Protein AF-A0AA40K8Q8-F1 (afdb_monomer_lite)

InterPro domains:
  IPR036396 Cytochrome P450 superfamily [G3DSA:1.10.630.10] (1-106)
  IPR036396 Cytochrome P450 superfamily [SSF48264] (21-94)

Secondary structure (DSSP, 8-state):
-------HHHHHHIIIIIIIIIHHHHHHHHHHHHHHHHHH-HHHHHHHHHHHHTTEE--TTS--EE-HHHHTT-HHHHHHHHHHHHHH----------S--------------------------

Foldseek 3Di:
DDDDDDDPVVVVCCCPPCNPCVVVVVVVQLVVVLCVVLVVDVVLVVVLVVQQVVQWDQPPVRDIDGPPVSNVVRPSVVVSSVVSCVVPPDDDDDDDDPDPPPPPPPPPPPVPPPPDDPDDDDDDD

Organism: NCBI:txid314040

pLDDT: mean 79.03, std 19.29, range [33.91, 96.81]

Sequence (125 aa):
MEQSEFSHRTRGGLVGVVGILGTNGNTILLTSWFLISVLSDPTLLFALRSEISTTTITPPSGTRTFNAQALTSLPLLQSVYTGLLRLYVSAIITLKVSGQAARGKGVCTSSRLDNSSPYGAVLYK

Structure (mmCIF, N/CA/C/O backbone):
data_AF-A0AA40K8Q8-F1
#
_entry.id   AF-A0AA40K8Q8-F1
#
loop_
_atom_site.group_PDB
_atom_site.id
_atom_site.type_symbol
_atom_site.label_atom_id
_atom_site.label_alt_id
_atom_site.label_comp_id
_atom_site.label_asym_id
_atom_site.label_entity_id
_atom_site.label_seq_id
_atom_site.pdbx_PDB_ins_code
_atom_site.Cartn_x
_atom_site.Cartn_y
_atom_site.Cartn_z
_atom_site.occupancy
_atom_site.B_iso_or_equiv
_atom_site.auth_seq_id
_atom_site.auth_comp_id
_atom_site.auth_asym_id
_atom_site.auth_atom_id
_atom_site.pdbx_PDB_model_num
ATOM 1 N N . MET A 1 1 ? 34.079 -8.123 0.441 1.00 39.25 1 MET A N 1
ATOM 2 C CA . MET A 1 1 ? 32.990 -7.718 -0.471 1.00 39.25 1 MET A CA 1
ATOM 3 C C . MET A 1 1 ? 33.488 -6.509 -1.232 1.00 39.25 1 MET A C 1
ATOM 5 O O . MET A 1 1 ? 33.664 -5.461 -0.628 1.00 39.25 1 MET A O 1
ATOM 9 N N . GLU A 1 2 ? 33.836 -6.691 -2.499 1.00 49.09 2 GLU A N 1
ATOM 10 C CA . GLU A 1 2 ? 34.324 -5.621 -3.368 1.00 49.09 2 GLU A CA 1
ATOM 11 C C . GLU A 1 2 ? 33.127 -4.738 -3.746 1.00 49.09 2 GLU A C 1
ATOM 13 O O . GLU A 1 2 ? 32.166 -5.223 -4.344 1.00 49.09 2 GLU A O 1
ATOM 18 N N . GLN A 1 3 ? 33.112 -3.476 -3.309 1.00 56.34 3 GLN A N 1
ATOM 19 C CA . GLN A 1 3 ? 32.086 -2.541 -3.763 1.00 56.34 3 GLN A CA 1
ATOM 20 C C . GLN A 1 3 ? 32.455 -2.098 -5.174 1.00 56.34 3 GLN A C 1
ATOM 22 O O . GLN A 1 3 ? 33.464 -1.426 -5.363 1.00 56.34 3 GLN A O 1
ATOM 27 N N . SER A 1 4 ? 31.645 -2.473 -6.163 1.00 64.94 4 SER A N 1
ATOM 28 C CA . SER A 1 4 ? 31.793 -1.959 -7.523 1.00 64.94 4 SER A CA 1
ATOM 29 C C . SER A 1 4 ? 31.612 -0.438 -7.502 1.00 64.94 4 SER A C 1
ATOM 31 O O . SER A 1 4 ? 30.520 0.056 -7.195 1.00 64.94 4 SER A O 1
ATOM 33 N N . GLU A 1 5 ? 32.674 0.309 -7.800 1.00 77.94 5 GLU A N 1
ATOM 34 C CA . GLU A 1 5 ? 32.654 1.769 -7.769 1.00 77.94 5 GLU A CA 1
ATOM 35 C C . GLU A 1 5 ? 31.869 2.312 -8.974 1.00 77.94 5 GLU A C 1
ATOM 37 O O . GLU A 1 5 ? 32.379 2.482 -10.080 1.00 77.94 5 GLU A O 1
ATOM 42 N N . PHE A 1 6 ? 30.572 2.552 -8.783 1.00 80.25 6 PHE A N 1
ATOM 43 C CA . PHE A 1 6 ? 29.750 3.204 -9.796 1.00 80.25 6 PHE A CA 1
ATOM 44 C C . PHE A 1 6 ? 30.035 4.707 -9.837 1.00 80.25 6 PHE A C 1
ATOM 46 O O . PHE A 1 6 ? 29.970 5.388 -8.811 1.00 80.25 6 PHE A O 1
ATOM 53 N N . SER A 1 7 ? 30.238 5.244 -11.044 1.00 89.38 7 SER A N 1
ATOM 54 C CA . SER A 1 7 ? 30.350 6.689 -11.278 1.00 89.38 7 SER A CA 1
ATOM 55 C C . SER A 1 7 ? 29.182 7.458 -10.647 1.00 89.38 7 SER A C 1
ATOM 57 O O . SER A 1 7 ? 28.032 7.007 -10.677 1.00 89.38 7 SER A O 1
ATOM 59 N N . HIS A 1 8 ? 29.450 8.664 -10.139 1.00 87.38 8 HIS A N 1
ATOM 60 C CA . HIS A 1 8 ? 28.432 9.556 -9.573 1.00 87.38 8 HIS A CA 1
ATOM 61 C C . HIS A 1 8 ? 27.236 9.781 -10.511 1.00 87.38 8 HIS A C 1
ATOM 63 O O . HIS A 1 8 ? 26.101 9.834 -10.040 1.00 87.38 8 HIS A O 1
ATOM 69 N N . ARG A 1 9 ? 27.459 9.847 -11.833 1.00 85.69 9 ARG A N 1
ATOM 70 C CA . ARG A 1 9 ? 26.372 9.966 -12.823 1.00 85.69 9 ARG A CA 1
ATOM 71 C C . ARG A 1 9 ? 25.482 8.725 -12.842 1.00 85.69 9 ARG A C 1
ATOM 73 O O . ARG A 1 9 ? 24.262 8.852 -12.850 1.00 85.69 9 ARG A O 1
ATOM 80 N N . THR A 1 10 ? 26.079 7.536 -12.786 1.00 89.94 10 THR A N 1
ATOM 81 C CA . THR A 1 10 ? 25.351 6.261 -12.733 1.00 89.94 10 THR A CA 1
ATOM 82 C C . THR A 1 10 ? 24.572 6.120 -11.429 1.00 89.94 10 THR A C 1
ATOM 84 O O . THR A 1 10 ? 23.410 5.727 -11.454 1.00 89.94 10 THR A O 1
ATOM 87 N N . ARG A 1 11 ? 25.164 6.510 -10.292 1.00 86.50 11 ARG A N 1
ATOM 88 C CA . ARG A 1 11 ? 24.474 6.526 -8.990 1.00 86.50 11 ARG A CA 1
ATOM 89 C C . ARG A 1 11 ? 23.309 7.517 -8.983 1.00 86.50 11 ARG A C 1
ATOM 91 O O . ARG A 1 11 ? 22.230 7.173 -8.511 1.00 86.50 11 ARG A O 1
ATOM 98 N N . GLY A 1 12 ? 23.499 8.706 -9.556 1.00 87.12 12 GLY A N 1
ATOM 99 C CA . GLY A 1 12 ? 22.435 9.698 -9.726 1.00 87.12 12 GLY A CA 1
ATOM 100 C C . GLY A 1 12 ? 21.293 9.184 -10.606 1.00 87.12 12 GLY A C 1
ATOM 101 O O . GLY A 1 12 ? 20.130 9.309 -10.230 1.00 87.12 12 GLY A O 1
ATOM 102 N N . GLY A 1 13 ? 21.615 8.535 -11.729 1.00 87.56 13 GLY A N 1
ATOM 103 C CA . GLY A 1 13 ? 20.628 7.893 -12.601 1.00 87.56 13 GLY A CA 1
ATOM 104 C C . GLY A 1 13 ? 19.868 6.758 -11.911 1.00 87.56 13 GLY A C 1
ATOM 105 O O . GLY A 1 13 ? 18.646 6.690 -12.019 1.00 87.56 13 GLY A O 1
ATOM 106 N N . LEU A 1 14 ? 20.562 5.911 -11.145 1.00 88.38 14 LEU A N 1
ATOM 107 C CA . LEU A 1 14 ? 19.947 4.835 -10.365 1.00 88.38 14 LEU A CA 1
ATOM 108 C C . LEU A 1 14 ? 18.957 5.389 -9.332 1.00 88.38 14 LEU A C 1
ATOM 110 O O . LEU A 1 14 ? 17.813 4.943 -9.272 1.00 88.38 14 LEU A O 1
ATOM 114 N N . VAL A 1 15 ? 19.370 6.385 -8.547 1.00 88.62 15 VAL A N 1
ATOM 115 C CA . VAL A 1 15 ? 18.510 6.992 -7.520 1.00 88.62 15 VAL A CA 1
ATOM 116 C C . VAL A 1 15 ? 17.327 7.725 -8.155 1.00 88.62 15 VAL A C 1
ATOM 118 O O . VAL A 1 15 ? 16.191 7.534 -7.728 1.00 88.62 15 VAL A O 1
ATOM 121 N N . GLY A 1 16 ? 17.569 8.534 -9.187 1.00 86.69 16 GLY A N 1
ATOM 122 C CA . GLY A 1 16 ? 16.534 9.347 -9.822 1.00 86.69 16 GLY A CA 1
ATOM 123 C C . GLY A 1 16 ? 15.524 8.526 -10.623 1.00 86.69 16 GLY A C 1
ATOM 124 O O . GLY A 1 16 ? 14.320 8.641 -10.410 1.00 86.69 16 GLY A O 1
ATOM 125 N N . VAL A 1 17 ? 15.997 7.682 -11.540 1.00 85.88 17 VAL A N 1
ATOM 126 C CA . VAL A 1 17 ? 15.119 6.968 -12.477 1.00 85.88 17 VAL A CA 1
ATOM 127 C C . VAL A 1 17 ? 14.546 5.703 -11.846 1.00 85.88 17 VAL A C 1
ATOM 129 O O . VAL A 1 17 ? 13.334 5.508 -11.851 1.00 85.88 17 VAL A O 1
ATOM 132 N N . VAL A 1 18 ? 15.390 4.844 -11.273 1.00 83.25 18 VAL A N 1
ATOM 133 C CA . VAL A 1 18 ? 14.917 3.567 -10.713 1.00 83.25 18 VAL A CA 1
ATOM 134 C C . VAL A 1 18 ? 14.298 3.783 -9.336 1.00 83.25 18 VAL A C 1
ATOM 136 O O . VAL A 1 18 ? 13.185 3.328 -9.087 1.00 83.25 18 VAL A O 1
ATOM 139 N N . GLY A 1 19 ? 14.991 4.512 -8.459 1.00 81.88 19 GLY A N 1
ATOM 140 C CA . GLY A 1 19 ? 14.527 4.772 -7.098 1.00 81.88 19 GLY A CA 1
ATOM 141 C C . GLY A 1 19 ? 13.265 5.630 -7.069 1.00 81.88 19 GLY A C 1
ATOM 142 O O . GLY A 1 19 ? 12.204 5.155 -6.668 1.00 81.88 19 GLY A O 1
ATOM 143 N N . ILE A 1 20 ? 13.364 6.888 -7.500 1.00 85.50 20 ILE A N 1
ATOM 144 C CA . ILE A 1 20 ? 12.270 7.856 -7.354 1.00 85.50 20 ILE A CA 1
ATOM 145 C C . ILE A 1 20 ? 11.147 7.573 -8.352 1.00 85.50 20 ILE A C 1
ATOM 147 O O . ILE A 1 20 ? 10.007 7.393 -7.929 1.00 85.50 20 ILE A O 1
ATOM 151 N N . LEU A 1 21 ? 11.425 7.531 -9.658 1.00 82.56 21 LEU A N 1
ATOM 152 C CA . LEU A 1 21 ? 10.345 7.380 -10.643 1.00 82.56 21 LEU A CA 1
ATOM 153 C C . LEU A 1 21 ? 9.743 5.971 -10.619 1.00 82.56 21 LEU A C 1
ATOM 155 O O . LEU A 1 21 ? 8.521 5.836 -10.556 1.00 82.56 21 LEU A O 1
ATOM 159 N N . GLY A 1 22 ? 10.587 4.935 -10.605 1.00 79.69 22 GLY A N 1
ATOM 160 C CA . GLY A 1 22 ? 10.137 3.540 -10.600 1.00 79.69 22 GLY A CA 1
ATOM 161 C C . GLY A 1 22 ? 9.273 3.176 -9.388 1.00 79.69 22 GLY A C 1
ATOM 162 O O . GLY A 1 22 ? 8.244 2.516 -9.541 1.00 79.69 22 GLY A O 1
ATOM 163 N N . THR A 1 23 ? 9.640 3.647 -8.192 1.00 78.19 23 THR A N 1
ATOM 164 C CA . THR A 1 23 ? 8.888 3.338 -6.962 1.00 78.19 23 THR A CA 1
ATOM 165 C C . THR A 1 23 ? 7.644 4.215 -6.809 1.00 78.19 23 THR A C 1
ATOM 167 O O . THR A 1 23 ? 6.559 3.721 -6.486 1.00 78.19 23 THR A O 1
ATOM 170 N N . ASN A 1 24 ? 7.764 5.526 -7.051 1.00 80.56 24 ASN A N 1
ATOM 171 C CA . ASN A 1 24 ? 6.672 6.457 -6.756 1.00 80.56 24 ASN A CA 1
ATOM 172 C C . ASN A 1 24 ? 5.590 6.467 -7.836 1.00 80.56 24 ASN A C 1
ATOM 174 O O . ASN A 1 24 ? 4.422 6.666 -7.503 1.00 80.56 24 ASN A O 1
ATOM 178 N N . GLY A 1 25 ? 5.944 6.212 -9.102 1.00 79.00 25 GLY A N 1
ATOM 179 C CA . GLY A 1 25 ? 4.984 6.233 -10.209 1.00 79.00 25 GLY A CA 1
ATOM 180 C C . GLY A 1 25 ? 3.820 5.264 -9.993 1.00 79.00 25 GLY A C 1
ATOM 181 O O . GLY A 1 25 ? 2.661 5.629 -10.172 1.00 79.00 25 GLY A O 1
ATOM 182 N N . ASN A 1 26 ? 4.116 4.061 -9.500 1.00 81.31 26 ASN A N 1
ATOM 183 C CA . ASN A 1 26 ? 3.094 3.061 -9.191 1.00 81.31 26 ASN A CA 1
ATOM 184 C C . ASN A 1 26 ? 2.363 3.361 -7.876 1.00 81.31 26 ASN A C 1
ATOM 186 O O . ASN A 1 26 ? 1.155 3.155 -7.776 1.00 81.31 26 ASN A O 1
ATOM 190 N N . THR A 1 27 ? 3.085 3.877 -6.876 1.00 86.56 27 THR A N 1
ATOM 191 C CA . THR A 1 27 ? 2.527 4.155 -5.545 1.00 86.56 27 THR A CA 1
ATOM 192 C C . THR A 1 27 ? 1.455 5.240 -5.598 1.00 86.56 27 THR A C 1
ATOM 194 O O . THR A 1 27 ? 0.392 5.072 -5.001 1.00 86.56 27 THR A O 1
ATOM 197 N N . ILE A 1 28 ? 1.693 6.328 -6.341 1.00 87.81 28 ILE A N 1
ATOM 198 C CA . ILE A 1 28 ? 0.725 7.426 -6.482 1.00 87.81 28 ILE A CA 1
ATOM 199 C C . ILE A 1 28 ? -0.565 6.910 -7.124 1.00 87.81 28 ILE A C 1
ATOM 201 O O . ILE A 1 28 ? -1.639 7.089 -6.557 1.00 87.81 28 ILE A O 1
ATOM 205 N N . LEU A 1 29 ? -0.456 6.207 -8.257 1.00 87.12 29 LEU A N 1
ATOM 206 C CA . LEU A 1 29 ? -1.617 5.687 -8.982 1.00 87.12 29 LEU A CA 1
ATOM 207 C C . LEU A 1 29 ? -2.429 4.709 -8.131 1.00 87.12 29 LEU A C 1
ATOM 209 O O . LEU A 1 29 ? -3.650 4.832 -8.040 1.00 87.12 29 LEU A O 1
ATOM 213 N N . LEU A 1 30 ? -1.760 3.768 -7.466 1.00 91.06 30 LEU A N 1
ATOM 214 C CA . LEU A 1 30 ? -2.435 2.792 -6.618 1.00 91.06 30 LEU A CA 1
ATOM 215 C C . LEU A 1 30 ? -3.127 3.456 -5.420 1.00 91.06 30 LEU A C 1
ATOM 217 O O . LEU A 1 30 ? -4.249 3.090 -5.079 1.00 91.06 30 LEU A O 1
ATOM 221 N N . THR A 1 31 ? -2.492 4.465 -4.818 1.00 92.19 31 THR A N 1
ATOM 222 C CA . THR A 1 31 ? -3.073 5.225 -3.700 1.00 92.19 31 THR A CA 1
ATOM 223 C C . THR A 1 31 ? -4.302 6.014 -4.144 1.00 92.19 31 THR A C 1
ATOM 225 O O . THR A 1 31 ? -5.311 6.025 -3.439 1.00 92.19 31 THR A O 1
ATOM 228 N N . SER A 1 32 ? -4.268 6.633 -5.328 1.00 93.19 32 SER A N 1
ATOM 229 C CA . SER A 1 32 ? -5.436 7.317 -5.893 1.00 93.19 32 SER A CA 1
ATOM 230 C C . SER A 1 32 ? -6.611 6.357 -6.089 1.00 93.19 32 SER A C 1
ATOM 232 O O . SER A 1 32 ? -7.724 6.658 -5.655 1.00 93.19 32 SER A O 1
ATOM 234 N N . TRP A 1 33 ? -6.370 5.175 -6.663 1.00 94.00 33 TRP A N 1
ATOM 235 C CA . TRP A 1 33 ? -7.414 4.161 -6.841 1.00 94.00 33 TRP A CA 1
ATOM 236 C C . TRP A 1 33 ? -7.937 3.593 -5.523 1.00 94.00 33 TRP A C 1
ATOM 238 O O . TRP A 1 33 ? -9.142 3.363 -5.395 1.00 94.00 33 TRP A O 1
ATOM 248 N N . PHE A 1 34 ? -7.063 3.414 -4.531 1.00 94.88 34 PHE A N 1
ATOM 249 C CA . PHE A 1 34 ? -7.461 3.023 -3.181 1.00 94.88 34 PHE A CA 1
ATOM 250 C C . PHE A 1 34 ? -8.430 4.038 -2.576 1.00 94.88 34 PHE A C 1
ATOM 252 O O . PHE A 1 34 ? -9.508 3.657 -2.123 1.00 94.88 34 PHE A O 1
ATOM 259 N N . LEU A 1 35 ? -8.087 5.328 -2.624 1.00 94.88 35 LEU A N 1
ATOM 260 C CA . LEU A 1 35 ? -8.939 6.390 -2.091 1.00 94.88 35 LEU A CA 1
ATOM 261 C C . LEU A 1 35 ? -10.296 6.430 -2.794 1.00 94.88 35 LEU A C 1
ATOM 263 O O . LEU A 1 35 ? -11.315 6.459 -2.114 1.00 94.88 35 LEU A O 1
ATOM 267 N N . ILE A 1 36 ? -10.326 6.375 -4.127 1.00 94.44 36 ILE A N 1
ATOM 268 C CA . ILE A 1 36 ? -11.586 6.360 -4.888 1.00 94.44 36 ILE A CA 1
ATOM 269 C C . ILE A 1 36 ? -12.450 5.162 -4.477 1.00 94.44 36 ILE A C 1
ATOM 271 O O . ILE A 1 36 ? -13.637 5.330 -4.201 1.00 94.44 36 ILE A O 1
ATOM 275 N N . SER A 1 37 ? -11.858 3.969 -4.389 1.00 92.00 37 SER A N 1
ATOM 276 C CA . SER A 1 37 ? -12.590 2.734 -4.080 1.00 92.00 37 SER A CA 1
ATOM 277 C C . SER A 1 37 ? -13.149 2.739 -2.656 1.00 92.00 37 SER A C 1
ATOM 279 O O . SER A 1 37 ? -14.316 2.421 -2.448 1.00 92.00 37 SER A O 1
ATOM 281 N N . VAL A 1 38 ? -12.342 3.153 -1.677 1.00 94.56 38 VAL A N 1
ATOM 282 C CA . VAL A 1 38 ? -12.740 3.174 -0.263 1.00 94.56 38 VAL A CA 1
ATOM 283 C C . VAL A 1 38 ? -13.716 4.311 0.038 1.00 94.56 38 VAL A C 1
ATOM 285 O O . VAL A 1 38 ? -14.628 4.131 0.835 1.00 94.56 38 VAL A O 1
ATOM 288 N N . LEU A 1 39 ? -13.563 5.482 -0.586 1.00 94.62 39 LEU A N 1
ATOM 289 C CA . LEU A 1 39 ? -14.492 6.599 -0.374 1.00 94.62 39 LEU A CA 1
ATOM 290 C C . LEU A 1 39 ? -15.849 6.374 -1.051 1.00 94.62 39 LEU A C 1
ATOM 292 O O . LEU A 1 39 ? -16.844 6.932 -0.598 1.00 94.62 39 LEU A O 1
ATOM 296 N N . SER A 1 40 ? -15.893 5.560 -2.109 1.00 95.44 40 SER A N 1
ATOM 297 C CA . SER A 1 40 ? -17.144 5.206 -2.790 1.00 95.44 40 SER A CA 1
ATOM 298 C C . SER A 1 40 ? -17.966 4.161 -2.026 1.00 95.44 40 SER A C 1
ATOM 300 O O . SER A 1 40 ? -19.177 4.094 -2.218 1.00 95.44 40 SER A O 1
ATOM 302 N N . ASP A 1 41 ? -17.334 3.368 -1.154 1.00 95.81 41 ASP A N 1
ATOM 303 C CA . ASP A 1 41 ? -17.989 2.348 -0.329 1.00 95.81 41 ASP A CA 1
ATOM 304 C C . ASP A 1 41 ? -17.844 2.677 1.175 1.00 95.81 41 ASP A C 1
ATOM 306 O O . ASP A 1 41 ? -16.823 2.366 1.803 1.00 95.81 41 ASP A O 1
ATOM 310 N N . PRO A 1 42 ? -18.868 3.290 1.801 1.00 95.06 42 PRO A N 1
ATOM 311 C CA . PRO A 1 42 ? -18.812 3.660 3.213 1.00 95.06 42 PRO A CA 1
ATOM 312 C C . PRO A 1 42 ? -18.725 2.447 4.152 1.00 95.06 42 PRO A C 1
ATOM 314 O O . PRO A 1 42 ? -18.169 2.568 5.249 1.00 95.06 42 PRO A O 1
ATOM 317 N N . THR A 1 43 ? -19.235 1.281 3.745 1.00 96.69 43 THR A N 1
ATOM 318 C CA . THR A 1 43 ? -19.153 0.046 4.534 1.00 96.69 43 THR A CA 1
ATOM 319 C C . THR A 1 43 ? -17.714 -0.462 4.567 1.00 96.69 43 THR A C 1
ATOM 321 O O . THR A 1 43 ? -17.201 -0.783 5.644 1.00 96.69 43 THR A O 1
ATOM 324 N N . LEU A 1 44 ? -17.030 -0.451 3.421 1.00 94.62 44 LEU A N 1
ATOM 325 C CA . LEU A 1 44 ? -15.609 -0.786 3.329 1.00 94.62 44 LEU A CA 1
ATOM 326 C C . LEU A 1 44 ? -14.741 0.182 4.144 1.00 94.62 44 LEU A C 1
ATOM 328 O O . LEU A 1 44 ? -13.855 -0.255 4.883 1.00 94.62 44 LEU A O 1
ATOM 332 N N . LEU A 1 45 ? -15.017 1.487 4.061 1.00 96.19 45 LEU A N 1
ATOM 333 C CA . LEU A 1 45 ? -14.308 2.501 4.846 1.00 96.19 45 LEU A CA 1
ATOM 334 C C . LEU A 1 45 ? -14.448 2.262 6.355 1.00 96.19 45 LEU A C 1
ATOM 336 O O . LEU A 1 45 ? -13.464 2.382 7.090 1.00 96.19 45 LEU A O 1
ATOM 340 N N . PHE A 1 46 ? -15.651 1.931 6.829 1.00 96.81 46 PHE A N 1
ATOM 341 C CA . PHE A 1 46 ? -15.880 1.631 8.241 1.00 96.81 46 PHE A CA 1
ATOM 342 C C . PHE A 1 46 ? -15.126 0.372 8.685 1.00 96.81 46 PHE A C 1
ATOM 344 O O . PHE A 1 46 ? -14.422 0.404 9.697 1.00 96.81 46 PHE A O 1
ATOM 351 N N . ALA A 1 47 ? -15.212 -0.708 7.904 1.00 96.50 47 ALA A N 1
ATOM 352 C CA . ALA A 1 47 ? -14.528 -1.963 8.200 1.00 96.50 47 ALA A CA 1
ATOM 353 C C . ALA A 1 47 ? -12.999 -1.786 8.254 1.00 96.50 47 ALA A C 1
ATOM 355 O O . ALA A 1 47 ? -12.363 -2.214 9.218 1.00 96.50 47 ALA A O 1
ATOM 356 N N . LEU A 1 48 ? -12.418 -1.070 7.284 1.00 95.94 48 LEU A N 1
ATOM 357 C CA . LEU A 1 48 ? -10.987 -0.754 7.263 1.00 95.94 48 LEU A CA 1
ATOM 358 C C . LEU A 1 48 ? -10.565 0.097 8.461 1.00 95.94 48 LEU A C 1
ATOM 360 O O . LEU A 1 48 ? -9.546 -0.185 9.082 1.00 95.94 48 LEU A O 1
ATOM 364 N N . ARG A 1 49 ? -11.340 1.126 8.826 1.00 95.12 49 ARG A N 1
ATOM 365 C CA . ARG A 1 49 ? -11.042 1.947 10.013 1.00 95.12 49 ARG A CA 1
ATOM 366 C C . ARG A 1 49 ? -11.068 1.121 11.296 1.00 95.12 49 ARG A C 1
ATOM 368 O O . ARG A 1 49 ? -10.185 1.293 12.136 1.00 95.12 49 ARG A O 1
ATOM 375 N N . SER A 1 50 ? -12.053 0.233 11.432 1.00 95.94 50 SER A N 1
ATOM 376 C CA . SER A 1 50 ? -12.158 -0.680 12.572 1.00 95.94 50 SER A CA 1
ATOM 377 C C . SER A 1 50 ? -10.930 -1.581 12.657 1.00 95.94 50 SER A C 1
ATOM 379 O O . SER A 1 50 ? -10.321 -1.684 13.719 1.00 95.94 50 SER A O 1
ATOM 381 N N . GLU A 1 51 ? -10.518 -2.176 11.540 1.00 95.44 51 GLU A N 1
ATOM 382 C CA . GLU A 1 51 ? -9.338 -3.036 11.499 1.00 95.44 51 GLU A CA 1
ATOM 383 C C . GLU A 1 51 ? -8.047 -2.258 11.805 1.00 95.44 51 GLU A C 1
ATOM 385 O O . GLU A 1 51 ? -7.286 -2.651 12.686 1.00 95.44 51 GLU A O 1
ATOM 390 N N . ILE A 1 52 ? -7.830 -1.107 11.162 1.00 95.00 52 ILE A N 1
ATOM 391 C CA . ILE A 1 52 ? -6.634 -0.270 11.356 1.00 95.00 52 ILE A CA 1
ATOM 392 C C . ILE A 1 52 ? -6.499 0.188 12.809 1.00 95.00 52 ILE A C 1
ATOM 394 O O . ILE A 1 52 ? -5.386 0.226 13.342 1.00 95.00 52 ILE A O 1
ATOM 398 N N . SER A 1 53 ? -7.618 0.493 13.474 1.00 93.38 53 SER A N 1
ATOM 399 C CA . SER A 1 53 ? -7.615 0.950 14.866 1.00 93.38 53 SER A CA 1
ATOM 400 C C . SER A 1 53 ? -6.898 -0.023 15.813 1.00 93.38 53 SER A C 1
ATOM 402 O O . SER A 1 53 ? -6.227 0.436 16.740 1.00 93.38 53 SER A O 1
ATOM 404 N N . THR A 1 54 ? -6.923 -1.329 15.513 1.00 93.50 54 THR A N 1
ATOM 405 C CA . THR A 1 54 ? -6.249 -2.387 16.291 1.00 93.50 54 THR A CA 1
ATOM 406 C C . THR A 1 54 ? -4.724 -2.264 16.321 1.00 93.50 54 THR A C 1
ATOM 408 O O . THR A 1 54 ? -4.078 -2.823 17.203 1.00 93.50 54 THR A O 1
ATOM 411 N N . THR A 1 55 ? -4.135 -1.508 15.392 1.00 93.25 55 THR A N 1
ATOM 412 C CA . THR A 1 55 ? -2.675 -1.353 15.257 1.00 93.25 55 THR A CA 1
ATOM 413 C C . THR A 1 55 ? -2.152 -0.040 15.838 1.00 93.25 55 THR A C 1
ATOM 415 O O . THR A 1 55 ? -0.957 0.260 15.743 1.00 93.25 55 THR A O 1
ATOM 418 N N . THR A 1 56 ? -3.039 0.753 16.443 1.00 91.50 56 THR A N 1
ATOM 419 C CA . THR A 1 56 ? -2.689 2.039 17.049 1.00 91.50 56 THR A CA 1
ATOM 420 C C . THR A 1 56 ? -1.912 1.809 18.342 1.00 91.50 56 THR A C 1
ATOM 422 O O . THR A 1 56 ? -2.415 1.199 19.283 1.00 91.50 56 THR A O 1
ATOM 425 N N . ILE A 1 57 ? -0.700 2.347 18.415 1.00 89.31 57 ILE A N 1
ATOM 426 C CA . ILE A 1 57 ? 0.122 2.381 19.622 1.00 89.31 57 ILE A CA 1
ATOM 427 C C . ILE A 1 57 ? 0.017 3.783 20.226 1.00 89.31 57 ILE A C 1
ATOM 429 O O . ILE A 1 57 ? 0.066 4.789 19.518 1.00 89.31 57 ILE A O 1
ATOM 433 N N . THR A 1 58 ? -0.098 3.865 21.552 1.00 85.69 58 THR A N 1
ATOM 434 C CA . THR A 1 58 ? 0.099 5.123 22.285 1.00 85.69 58 THR A CA 1
ATOM 435 C C . THR A 1 58 ? 1.453 5.062 22.993 1.00 85.69 58 THR A C 1
ATOM 437 O O . THR A 1 58 ? 1.539 4.491 24.080 1.00 85.69 58 THR A O 1
ATOM 440 N N . PRO A 1 59 ? 2.538 5.557 22.372 1.00 79.19 59 PRO A N 1
ATOM 441 C CA . PRO A 1 59 ? 3.828 5.673 23.033 1.00 79.19 59 PRO A CA 1
ATOM 442 C C . PRO A 1 59 ? 3.767 6.651 24.223 1.00 79.19 59 PRO A C 1
ATOM 444 O O . PRO A 1 59 ? 2.884 7.511 24.276 1.00 79.19 59 PRO A O 1
ATOM 447 N N . PRO A 1 60 ? 4.745 6.588 25.148 1.00 79.00 60 PRO A N 1
ATOM 448 C CA . PRO A 1 60 ? 4.823 7.488 26.305 1.00 79.00 60 PRO A CA 1
ATOM 449 C C . PRO A 1 60 ? 4.892 8.978 25.935 1.00 79.00 60 PRO A C 1
ATOM 451 O O . PRO A 1 60 ? 4.573 9.831 26.754 1.00 79.00 60 PRO A O 1
ATOM 454 N N . SER A 1 61 ? 5.284 9.294 24.696 1.00 77.81 61 SER A N 1
ATOM 455 C CA . SER A 1 61 ? 5.299 10.650 24.135 1.00 77.81 61 SER A CA 1
ATOM 456 C C . SER A 1 61 ? 3.903 11.237 23.880 1.00 77.81 61 SER A C 1
ATOM 458 O O . SER A 1 61 ? 3.800 12.388 23.467 1.00 77.81 61 SER A O 1
ATOM 460 N N . GLY A 1 62 ? 2.831 10.464 24.090 1.00 77.69 62 GLY A N 1
ATOM 461 C CA . GLY A 1 62 ? 1.438 10.909 23.972 1.00 77.69 62 GLY A CA 1
ATOM 462 C C . GLY A 1 62 ? 0.898 10.966 22.539 1.00 77.69 62 GLY A C 1
ATOM 463 O O . GLY A 1 62 ? -0.317 11.006 22.345 1.00 77.69 62 GLY A O 1
ATOM 464 N N . THR A 1 63 ? 1.761 10.913 21.522 1.00 82.62 63 THR A N 1
ATOM 465 C CA . THR A 1 63 ? 1.338 10.924 20.116 1.00 82.62 63 THR A CA 1
ATOM 466 C C . THR A 1 63 ? 0.926 9.528 19.674 1.00 82.62 63 THR A C 1
ATOM 468 O O . THR A 1 63 ? 1.775 8.648 19.592 1.00 82.62 63 THR A O 1
ATOM 471 N N . ARG A 1 64 ? -0.350 9.322 19.327 1.00 84.00 64 ARG A N 1
ATOM 472 C CA . ARG A 1 64 ? -0.804 8.070 18.697 1.00 84.00 64 ARG A CA 1
ATOM 473 C C . ARG A 1 64 ? -0.015 7.806 17.414 1.00 84.00 64 ARG A C 1
ATOM 475 O O . ARG A 1 64 ? -0.008 8.638 16.508 1.00 84.00 64 ARG A O 1
ATOM 482 N N . THR A 1 65 ? 0.611 6.642 17.332 1.00 88.69 65 THR A N 1
ATOM 483 C CA . THR A 1 65 ? 1.324 6.161 16.145 1.00 88.69 65 THR A CA 1
ATOM 484 C C . THR A 1 65 ? 0.769 4.808 15.716 1.00 88.69 65 THR A C 1
ATOM 486 O O . THR A 1 65 ? 0.013 4.171 16.446 1.00 88.69 65 THR A O 1
ATOM 489 N N . PHE A 1 66 ? 1.120 4.358 14.515 1.00 90.94 66 PHE A N 1
ATOM 490 C CA . PHE A 1 66 ? 0.771 3.019 14.048 1.00 90.94 66 PHE A CA 1
ATOM 491 C C . PHE A 1 66 ? 1.962 2.082 14.194 1.00 90.94 66 PHE A C 1
ATOM 493 O O . PHE A 1 66 ? 3.100 2.453 13.893 1.00 90.94 66 PHE A O 1
ATOM 500 N N . ASN A 1 67 ? 1.694 0.842 14.595 1.00 91.81 67 ASN A N 1
ATOM 501 C CA . ASN A 1 67 ? 2.658 -0.231 14.417 1.00 91.81 67 ASN A CA 1
ATOM 502 C C . ASN A 1 67 ? 2.748 -0.570 12.924 1.00 91.81 67 ASN A C 1
ATOM 504 O O . ASN A 1 67 ? 1.875 -1.260 12.406 1.00 91.81 67 ASN A O 1
ATOM 508 N N . ALA A 1 68 ? 3.792 -0.112 12.231 1.00 90.56 68 ALA A N 1
ATOM 509 C CA . ALA A 1 68 ? 3.937 -0.346 10.792 1.00 90.56 68 ALA A CA 1
ATOM 510 C C . ALA A 1 68 ? 3.939 -1.840 10.425 1.00 90.56 68 ALA A C 1
ATOM 512 O O . ALA A 1 68 ? 3.356 -2.216 9.414 1.00 90.56 68 ALA A O 1
ATOM 513 N N . GLN A 1 69 ? 4.546 -2.693 11.256 1.00 92.25 69 GLN A N 1
ATOM 514 C CA . GLN A 1 69 ? 4.598 -4.134 11.013 1.00 92.25 69 GLN A CA 1
ATOM 515 C C . GLN A 1 69 ? 3.227 -4.796 11.189 1.00 92.25 69 GLN A C 1
ATOM 517 O O . GLN A 1 69 ? 2.868 -5.667 10.404 1.00 92.25 69 GLN A O 1
ATOM 522 N N . ALA A 1 70 ? 2.458 -4.387 12.201 1.00 91.94 70 ALA A N 1
ATOM 523 C CA . ALA A 1 70 ? 1.107 -4.913 12.394 1.00 91.94 70 ALA A CA 1
ATOM 524 C C . ALA A 1 70 ? 0.129 -4.357 11.350 1.00 91.94 70 ALA A C 1
ATOM 526 O O . ALA A 1 70 ? -0.760 -5.063 10.895 1.00 91.94 70 ALA A O 1
ATOM 527 N N . LEU A 1 71 ? 0.310 -3.100 10.938 1.00 92.94 71 LEU A N 1
ATOM 528 C CA . LEU A 1 71 ? -0.511 -2.457 9.919 1.00 92.94 71 LEU A CA 1
ATOM 529 C C . LEU A 1 71 ? -0.379 -3.175 8.572 1.00 92.94 71 LEU A C 1
ATOM 531 O O . LEU A 1 71 ? -1.381 -3.430 7.912 1.00 92.94 71 LEU A O 1
ATOM 535 N N . THR A 1 72 ? 0.837 -3.554 8.173 1.00 92.81 72 THR A N 1
ATOM 536 C CA . THR A 1 72 ? 1.061 -4.271 6.909 1.00 92.81 72 THR A CA 1
ATOM 537 C C . THR A 1 72 ? 0.640 -5.737 6.952 1.00 92.81 72 THR A C 1
ATOM 539 O O . THR A 1 72 ? 0.554 -6.350 5.892 1.00 92.81 72 THR A O 1
ATOM 542 N N . SER A 1 73 ? 0.326 -6.307 8.116 1.00 93.44 73 SER A N 1
ATOM 543 C CA . SER A 1 73 ? -0.174 -7.682 8.235 1.00 93.44 73 SER A CA 1
ATOM 544 C C . SER A 1 73 ? -1.694 -7.780 8.396 1.00 93.44 73 SER A C 1
ATOM 546 O O . SER A 1 73 ? -2.221 -8.887 8.513 1.00 93.44 73 SER A O 1
ATOM 548 N N . LEU A 1 74 ? -2.409 -6.651 8.374 1.00 96.25 74 LEU A N 1
ATOM 549 C CA . LEU A 1 74 ? -3.861 -6.624 8.506 1.00 96.25 74 LEU A CA 1
ATOM 550 C C . LEU A 1 74 ? -4.565 -7.292 7.308 1.00 96.25 74 LEU A C 1
ATOM 552 O O . LEU A 1 74 ? -4.320 -6.903 6.161 1.00 96.25 74 LEU A O 1
ATOM 556 N N . PRO A 1 75 ? -5.445 -8.284 7.538 1.00 96.06 75 PRO A N 1
ATOM 557 C CA . PRO A 1 75 ? -5.987 -9.112 6.466 1.00 96.06 75 PRO A CA 1
ATOM 558 C C . PRO A 1 75 ? -6.923 -8.360 5.511 1.00 96.06 75 PRO A C 1
ATOM 560 O O . PRO A 1 75 ? -6.815 -8.556 4.297 1.00 96.06 75 PRO A O 1
ATOM 563 N N . LEU A 1 76 ? -7.815 -7.491 5.998 1.00 95.75 76 LEU A N 1
ATOM 564 C CA . LEU A 1 76 ? -8.708 -6.716 5.130 1.00 95.75 76 LEU A CA 1
ATOM 565 C C . LEU A 1 76 ? -7.919 -5.658 4.355 1.00 95.75 76 LEU A C 1
ATOM 567 O O . LEU A 1 76 ? -8.104 -5.542 3.142 1.00 95.75 76 LEU A O 1
ATOM 571 N N . LEU A 1 77 ? -6.993 -4.948 5.006 1.00 94.62 77 LEU A N 1
ATOM 572 C CA . LEU A 1 77 ? -6.115 -3.997 4.318 1.00 94.62 77 LEU A CA 1
ATOM 573 C C . LEU A 1 77 ? -5.295 -4.669 3.199 1.00 94.62 77 LEU A C 1
ATOM 575 O O . LEU A 1 77 ? -5.223 -4.137 2.088 1.00 94.62 77 LEU A O 1
ATOM 579 N N . GLN A 1 78 ? -4.736 -5.856 3.452 1.00 95.56 78 GLN A N 1
ATOM 580 C CA . GLN A 1 78 ? -4.007 -6.635 2.442 1.00 95.56 78 GLN A CA 1
ATOM 581 C C . GLN A 1 78 ? -4.916 -7.159 1.323 1.00 95.56 78 GLN A C 1
ATOM 583 O O . GLN A 1 78 ? -4.532 -7.142 0.151 1.00 95.56 78 GLN A O 1
ATOM 588 N N . SER A 1 79 ? -6.139 -7.580 1.647 1.00 96.00 79 SER A N 1
ATOM 589 C CA . SER A 1 79 ? -7.130 -8.003 0.651 1.00 96.00 79 SER A CA 1
ATOM 590 C C . SER A 1 79 ? -7.482 -6.863 -0.313 1.00 96.00 79 SER A C 1
ATOM 592 O O . SER A 1 79 ? -7.439 -7.035 -1.532 1.00 96.00 79 SER A O 1
ATOM 594 N N . VAL A 1 80 ? -7.725 -5.658 0.211 1.00 94.56 80 VAL A N 1
ATOM 595 C CA . VAL A 1 80 ? -7.991 -4.473 -0.620 1.00 94.56 80 VAL A CA 1
ATOM 596 C C . VAL A 1 80 ? -6.768 -4.118 -1.465 1.00 94.56 80 VAL A C 1
ATOM 598 O O . VAL A 1 80 ? -6.897 -3.900 -2.669 1.00 94.56 80 VAL A O 1
ATOM 601 N N . TYR A 1 81 ? -5.573 -4.108 -0.871 1.00 93.38 81 TYR A N 1
ATOM 602 C CA . TYR A 1 81 ? -4.330 -3.814 -1.586 1.00 93.38 81 TYR A CA 1
ATOM 603 C C . TYR A 1 81 ? -4.089 -4.779 -2.759 1.00 93.38 81 TYR A C 1
ATOM 605 O O . TYR A 1 81 ? -3.869 -4.346 -3.891 1.00 93.38 81 TYR A O 1
ATOM 613 N N . THR A 1 82 ? -4.196 -6.087 -2.518 1.00 93.50 82 THR A N 1
ATOM 614 C CA . THR A 1 82 ? -4.026 -7.115 -3.560 1.00 93.50 82 THR A CA 1
ATOM 615 C C . THR A 1 82 ? -5.122 -7.056 -4.625 1.00 93.50 82 THR A C 1
ATOM 617 O O . THR A 1 82 ? -4.827 -7.201 -5.814 1.00 93.50 82 THR A O 1
ATOM 620 N N . GLY A 1 83 ? -6.369 -6.772 -4.237 1.00 93.19 83 GLY A N 1
ATOM 621 C CA . GLY A 1 83 ? -7.476 -6.550 -5.168 1.00 93.19 83 GLY A CA 1
ATOM 622 C C . GLY A 1 83 ? -7.236 -5.359 -6.099 1.00 93.19 83 GLY A C 1
ATOM 623 O O . GLY A 1 83 ? -7.450 -5.462 -7.308 1.00 93.19 83 GLY A O 1
ATOM 624 N N . LEU A 1 84 ? -6.718 -4.252 -5.567 1.00 92.88 84 LEU A N 1
ATOM 625 C CA . LEU A 1 84 ? -6.383 -3.071 -6.364 1.00 92.88 84 LEU A CA 1
ATOM 626 C C . LEU A 1 84 ? -5.192 -3.309 -7.288 1.00 92.88 84 LEU A C 1
ATOM 628 O O . LEU A 1 84 ? -5.244 -2.897 -8.444 1.00 92.88 84 LEU A O 1
ATOM 632 N N . LEU A 1 85 ? -4.153 -4.008 -6.822 1.00 90.69 85 LEU A N 1
ATOM 633 C CA . LEU A 1 85 ? -3.047 -4.419 -7.689 1.00 90.69 85 LEU A CA 1
ATOM 634 C C . LEU A 1 85 ? -3.557 -5.257 -8.865 1.00 90.69 85 LEU A C 1
ATOM 636 O O . LEU A 1 85 ? -3.176 -5.006 -10.004 1.00 90.69 85 LEU A O 1
ATOM 640 N N . ARG A 1 86 ? -4.467 -6.204 -8.608 1.00 89.88 86 ARG A N 1
ATOM 641 C CA . ARG A 1 86 ? -5.068 -7.042 -9.653 1.00 89.88 86 ARG A CA 1
ATOM 642 C C . ARG A 1 86 ? -5.875 -6.232 -10.676 1.00 89.88 86 ARG A C 1
ATOM 644 O O . ARG A 1 86 ? -5.901 -6.613 -11.843 1.00 89.88 86 ARG A O 1
ATOM 651 N N . LEU A 1 87 ? -6.567 -5.175 -10.251 1.00 89.44 87 LEU A N 1
ATOM 652 C CA . LEU A 1 87 ? -7.432 -4.377 -11.129 1.00 89.44 87 LEU A CA 1
ATOM 653 C C . LEU A 1 87 ? -6.677 -3.289 -11.898 1.00 89.44 87 LEU A C 1
ATOM 655 O O . LEU A 1 87 ? -6.988 -3.043 -13.061 1.00 89.44 87 LEU A O 1
ATOM 659 N N . TYR A 1 88 ? -5.707 -2.638 -11.257 1.00 87.31 88 TYR A N 1
ATOM 660 C CA . TYR A 1 88 ? -5.132 -1.386 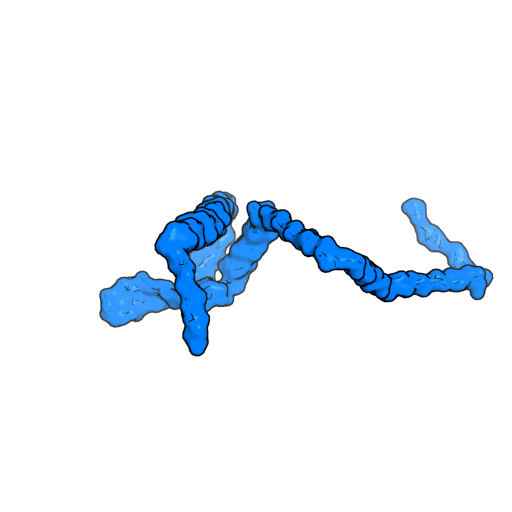-11.754 1.00 87.31 88 TYR A CA 1
ATOM 661 C C . TYR A 1 88 ? -3.649 -1.470 -12.110 1.00 87.31 88 TYR A C 1
ATOM 663 O O . TYR A 1 88 ? -3.143 -0.569 -12.779 1.00 87.31 88 TYR A O 1
ATOM 671 N N . VAL A 1 89 ? -2.938 -2.526 -11.705 1.00 82.94 89 VAL A N 1
ATOM 672 C CA . VAL A 1 89 ? 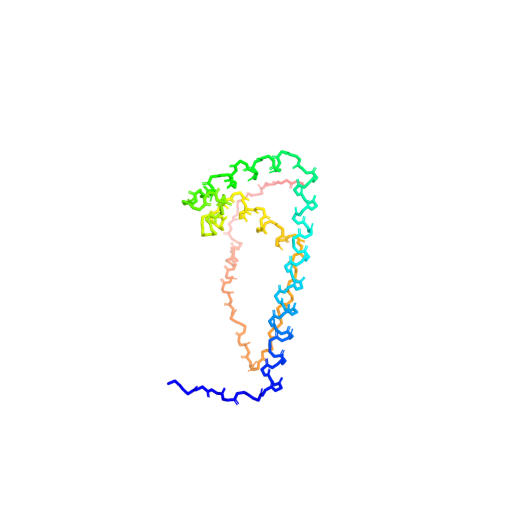-1.523 -2.699 -12.050 1.00 82.94 89 VAL A CA 1
ATOM 673 C C . VAL A 1 89 ? -1.380 -3.761 -13.132 1.00 82.94 89 VAL A C 1
ATOM 675 O O . VAL A 1 89 ? -1.669 -4.936 -12.933 1.00 82.94 89 VAL A O 1
ATOM 678 N N . SER A 1 90 ? -0.874 -3.336 -14.288 1.00 78.62 90 SER A N 1
ATOM 679 C CA . SER A 1 90 ? -0.461 -4.220 -15.373 1.00 78.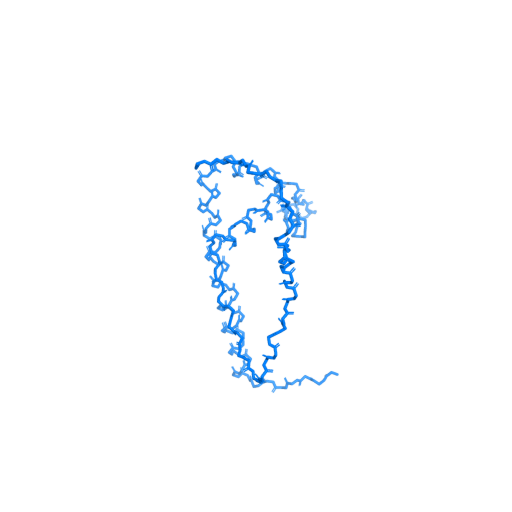62 90 SER A CA 1
ATOM 680 C C . SER A 1 90 ? 1.019 -3.992 -15.652 1.00 78.62 90 SER A C 1
ATOM 682 O O . SER A 1 90 ? 1.419 -2.910 -16.080 1.00 78.62 90 SER A O 1
ATOM 684 N N . ALA A 1 91 ? 1.841 -5.003 -15.372 1.00 79.25 91 ALA A N 1
ATOM 685 C CA . ALA A 1 91 ? 3.268 -4.979 -15.661 1.00 79.25 91 ALA A CA 1
ATOM 686 C C . ALA A 1 91 ? 3.562 -5.924 -16.827 1.00 79.25 91 ALA A C 1
ATOM 688 O O . ALA A 1 91 ? 3.327 -7.130 -16.742 1.00 79.25 91 ALA A O 1
ATOM 689 N N . ILE A 1 92 ? 4.097 -5.377 -17.917 1.00 83.81 92 ILE A N 1
ATOM 690 C CA . ILE A 1 92 ? 4.559 -6.184 -19.045 1.00 83.81 92 ILE A CA 1
ATOM 691 C C . ILE A 1 92 ? 5.935 -6.741 -18.684 1.00 83.81 92 ILE A C 1
ATOM 693 O O . ILE A 1 92 ? 6.907 -5.996 -18.564 1.00 83.81 92 ILE A O 1
ATOM 697 N N . ILE A 1 93 ? 6.016 -8.060 -18.516 1.00 86.44 93 ILE A N 1
ATOM 698 C CA . ILE A 1 93 ? 7.275 -8.768 -18.276 1.00 86.44 93 ILE A CA 1
ATOM 699 C C . ILE A 1 93 ? 7.726 -9.382 -19.599 1.00 86.44 93 ILE A C 1
ATOM 701 O O . ILE A 1 93 ? 7.153 -10.367 -20.062 1.00 86.44 93 ILE A O 1
ATOM 705 N N . THR A 1 94 ? 8.773 -8.813 -20.193 1.00 91.19 94 THR A N 1
ATOM 706 C CA . THR A 1 94 ? 9.372 -9.330 -21.428 1.00 91.19 94 THR A CA 1
ATOM 707 C C . THR A 1 94 ? 10.768 -9.853 -21.136 1.00 91.19 94 THR A C 1
ATOM 709 O O . THR A 1 94 ? 11.649 -9.103 -20.717 1.00 91.19 94 THR A O 1
ATOM 712 N N . LEU A 1 95 ? 10.983 -11.144 -21.384 1.00 89.56 95 LEU A N 1
ATOM 713 C CA . LEU A 1 95 ? 12.291 -11.783 -21.277 1.00 89.56 95 LEU A CA 1
ATOM 714 C C . LEU A 1 95 ? 12.860 -12.007 -22.677 1.00 89.56 95 LEU A C 1
ATOM 716 O O . LEU A 1 95 ? 12.178 -12.533 -23.558 1.00 89.56 95 LEU A O 1
ATOM 720 N N . LYS A 1 96 ? 14.128 -11.641 -22.884 1.00 90.19 96 LYS A N 1
ATOM 721 C CA . LYS A 1 96 ? 14.853 -11.994 -24.107 1.00 90.19 96 LYS A CA 1
ATOM 722 C C . LYS A 1 96 ? 15.491 -13.368 -23.928 1.00 90.19 96 LYS A C 1
ATOM 724 O O . LYS A 1 96 ? 16.384 -13.534 -23.102 1.00 90.19 96 LYS A O 1
ATOM 729 N N . VAL A 1 97 ? 15.054 -14.339 -24.725 1.00 87.56 97 VAL A N 1
ATOM 730 C CA . VAL A 1 97 ? 15.673 -15.668 -24.763 1.00 87.56 97 VAL A CA 1
ATOM 731 C C . VAL A 1 97 ? 16.932 -15.597 -25.626 1.00 87.56 97 VAL A C 1
ATOM 733 O O . VAL A 1 97 ? 16.857 -15.452 -26.844 1.00 87.56 97 VAL A O 1
ATOM 736 N N . SER A 1 98 ? 18.095 -15.690 -24.988 1.00 77.75 98 SER A N 1
ATOM 737 C CA . SER A 1 98 ? 19.397 -15.765 -25.658 1.00 77.75 98 SER A CA 1
ATOM 738 C C . SER A 1 98 ? 19.842 -17.230 -25.722 1.00 77.75 98 SER A C 1
ATOM 740 O O . SER A 1 98 ? 20.618 -17.682 -24.889 1.00 77.75 98 SER A O 1
ATOM 742 N N . GLY A 1 99 ? 19.282 -17.999 -26.661 1.00 78.56 99 GLY A N 1
ATOM 743 C CA . GLY A 1 99 ? 19.591 -19.422 -26.870 1.00 78.56 99 GLY A CA 1
ATOM 744 C C . GLY A 1 99 ? 18.401 -20.209 -27.424 1.00 78.56 99 GLY A C 1
ATOM 745 O O . GLY A 1 99 ? 17.284 -19.696 -27.478 1.00 78.56 99 GLY A O 1
ATOM 746 N N . GLN A 1 100 ? 18.608 -21.466 -27.831 1.00 64.31 100 GLN A N 1
ATOM 747 C CA . GLN A 1 100 ? 17.479 -22.356 -28.113 1.00 64.31 100 GLN A CA 1
ATOM 748 C C . GLN A 1 100 ? 16.858 -22.795 -26.788 1.00 64.31 100 GLN A C 1
ATOM 750 O O . GLN A 1 100 ? 17.319 -23.738 -26.150 1.00 64.31 100 GLN A O 1
ATOM 755 N N . ALA A 1 101 ? 15.810 -22.095 -26.355 1.00 63.44 101 ALA A N 1
ATOM 756 C CA . ALA A 1 101 ? 14.950 -22.608 -25.305 1.00 63.44 101 ALA A CA 1
ATOM 757 C C . ALA A 1 101 ? 14.266 -23.864 -25.848 1.00 63.44 101 ALA A C 1
ATOM 759 O O . ALA A 1 101 ? 13.330 -23.780 -26.646 1.00 63.44 101 ALA A O 1
ATOM 760 N N . ALA A 1 102 ? 14.736 -25.038 -25.424 1.00 64.06 102 ALA A N 1
ATOM 761 C CA . ALA A 1 102 ? 13.932 -26.240 -25.515 1.00 64.06 102 ALA A CA 1
ATOM 762 C C . ALA A 1 102 ? 12.651 -25.941 -24.735 1.00 64.06 102 ALA A C 1
ATOM 764 O O . ALA A 1 102 ? 12.659 -25.864 -23.506 1.00 64.06 102 ALA A O 1
ATOM 765 N N . ARG A 1 103 ? 11.561 -25.676 -25.460 1.00 61.91 103 ARG A N 1
ATOM 766 C CA . ARG A 1 103 ? 10.227 -25.551 -24.885 1.00 61.91 103 ARG A CA 1
ATOM 767 C C . ARG A 1 103 ? 9.976 -26.882 -24.199 1.00 61.91 103 ARG A C 1
ATOM 769 O O . ARG A 1 103 ? 9.690 -27.864 -24.883 1.00 61.91 103 ARG A O 1
ATOM 776 N N . GLY A 1 104 ? 10.179 -26.930 -22.881 1.00 54.88 104 GLY A N 1
ATOM 777 C CA . GLY A 1 104 ? 9.886 -28.107 -22.086 1.00 54.88 104 GLY A CA 1
ATOM 778 C C . GLY A 1 104 ? 8.481 -28.525 -22.469 1.00 54.88 104 GLY A C 1
ATOM 779 O O . GLY A 1 104 ? 7.538 -27.750 -22.291 1.00 54.88 104 GLY A O 1
ATOM 780 N N . LYS A 1 105 ? 8.355 -29.690 -23.112 1.00 48.25 105 LYS A N 1
ATOM 781 C CA . LYS A 1 105 ? 7.057 -30.312 -23.312 1.00 48.25 105 LYS A CA 1
ATOM 782 C C . LYS A 1 105 ? 6.577 -30.609 -21.903 1.00 48.25 105 LYS A C 1
ATOM 784 O O . LYS A 1 105 ? 6.920 -31.642 -21.340 1.00 48.25 105 LYS A O 1
ATOM 789 N N . GLY A 1 106 ? 5.847 -29.662 -21.316 1.00 44.50 106 GLY A N 1
ATOM 790 C CA . GLY A 1 106 ? 4.927 -29.969 -20.244 1.00 44.50 106 GLY A CA 1
ATOM 791 C C . GLY A 1 106 ? 4.126 -31.145 -20.764 1.00 44.50 106 GLY A C 1
ATOM 792 O O . GLY A 1 106 ? 3.468 -31.046 -21.802 1.00 44.50 106 GLY A O 1
ATOM 793 N N . VAL A 1 107 ? 4.334 -32.287 -20.123 1.00 49.94 107 VAL A N 1
ATOM 794 C CA . VAL A 1 107 ? 3.610 -33.525 -20.349 1.00 49.94 107 VAL A CA 1
ATOM 795 C C . VAL A 1 107 ? 2.167 -33.235 -19.946 1.00 49.94 107 VAL A C 1
ATOM 797 O O . VAL A 1 107 ? 1.716 -33.561 -18.861 1.00 49.94 107 VAL A O 1
ATOM 800 N N . CYS A 1 108 ? 1.433 -32.566 -20.830 1.00 47.66 108 CYS A N 1
ATOM 801 C CA . CYS A 1 108 ? 0.010 -32.776 -20.971 1.00 47.66 108 CYS A CA 1
ATOM 802 C C . CYS A 1 108 ? -0.115 -33.988 -21.890 1.00 47.66 108 CYS A C 1
ATOM 804 O O . CYS A 1 108 ? -0.464 -33.868 -23.065 1.00 47.66 108 CYS A O 1
ATOM 806 N N . THR A 1 109 ? 0.214 -35.172 -21.373 1.00 42.66 109 THR A N 1
ATOM 807 C CA . THR A 1 109 ? -0.412 -36.391 -21.874 1.00 42.66 109 THR A CA 1
ATOM 808 C C . THR A 1 109 ? -1.888 -36.266 -21.533 1.00 42.66 109 THR A C 1
ATOM 810 O O . THR A 1 109 ? -2.346 -36.715 -20.489 1.00 42.66 109 THR A O 1
ATOM 813 N N . SER A 1 110 ? -2.627 -35.596 -22.417 1.00 46.62 110 SER A N 1
ATOM 814 C CA . SER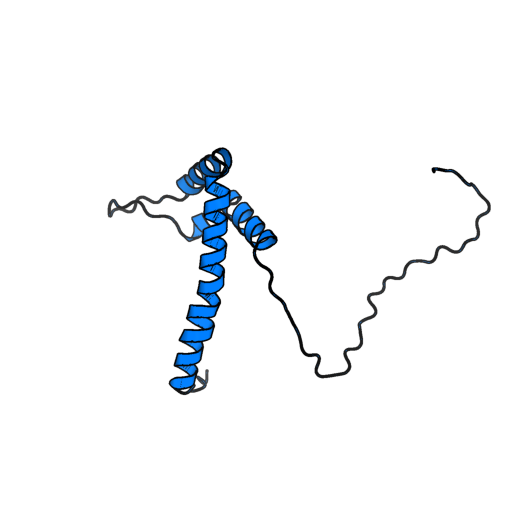 A 1 110 ? -3.998 -35.986 -22.692 1.00 46.62 110 SER A CA 1
ATOM 815 C C . SER A 1 110 ? -3.909 -37.463 -23.048 1.00 46.62 110 SER A C 1
ATOM 817 O O . SER A 1 110 ? -3.429 -37.832 -24.123 1.00 46.62 110 SER A O 1
ATOM 819 N N . SER A 1 111 ? -4.250 -38.315 -22.087 1.00 43.06 111 SER A N 1
ATOM 820 C CA . SER A 1 111 ? -4.629 -39.689 -22.351 1.00 43.06 111 SER A CA 1
ATOM 821 C C . SER A 1 111 ? -5.782 -39.609 -23.343 1.00 43.06 111 SER A C 1
ATOM 823 O O . SER A 1 111 ? -6.928 -39.335 -22.996 1.00 43.06 111 SER A O 1
ATOM 825 N N . ARG A 1 112 ? -5.433 -39.763 -24.621 1.00 41.34 112 ARG A N 1
ATOM 826 C CA . ARG A 1 112 ? -6.347 -40.161 -25.677 1.00 41.34 112 ARG A CA 1
ATOM 827 C C . ARG A 1 112 ? -6.924 -41.491 -25.207 1.00 41.34 112 ARG A C 1
ATOM 829 O O . ARG A 1 112 ? -6.265 -42.512 -25.361 1.00 41.34 112 ARG A O 1
ATOM 836 N N . LEU A 1 113 ? -8.085 -41.435 -24.552 1.00 43.16 113 LEU A N 1
ATOM 837 C CA . LEU A 1 113 ? -8.899 -42.612 -24.304 1.00 43.16 113 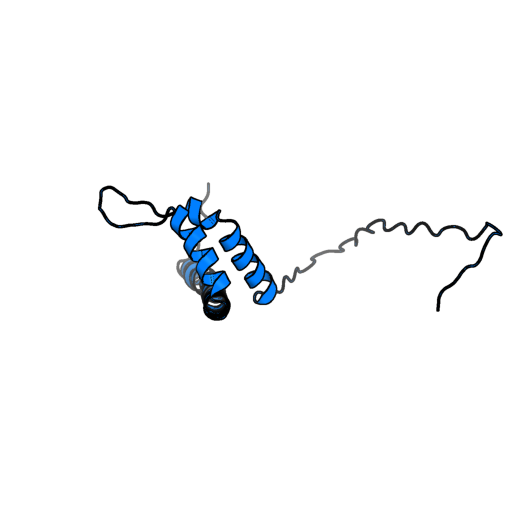LEU A CA 1
ATOM 838 C C . LEU A 1 113 ? -9.163 -43.225 -25.674 1.00 43.16 113 LEU A C 1
ATOM 840 O O . LEU A 1 113 ? -9.721 -42.597 -26.579 1.00 43.16 113 LEU A O 1
ATOM 844 N N . ASP A 1 114 ? -8.600 -44.407 -25.832 1.00 35.53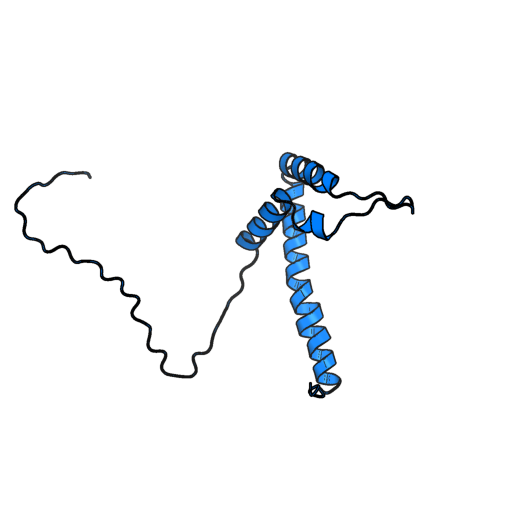 114 ASP A N 1
ATOM 845 C CA . ASP A 1 114 ? -8.861 -45.334 -26.900 1.00 35.53 114 ASP A CA 1
ATOM 846 C C . ASP A 1 114 ? -10.367 -45.582 -26.980 1.00 35.53 114 ASP A C 1
ATOM 848 O O . ASP A 1 114 ? -11.040 -46.037 -26.059 1.00 35.53 114 ASP A O 1
ATOM 852 N N . ASN A 1 115 ? -10.917 -45.210 -28.127 1.00 43.84 115 ASN A N 1
ATOM 853 C CA . ASN A 1 115 ? -12.282 -45.507 -28.494 1.00 43.84 115 ASN A CA 1
ATOM 854 C C . ASN A 1 115 ? -12.396 -47.009 -28.790 1.00 43.84 115 ASN A C 1
ATOM 856 O O . ASN A 1 115 ? -12.289 -47.428 -29.943 1.00 43.84 115 ASN A O 1
ATOM 860 N N . SER A 1 116 ? -12.577 -47.819 -27.750 1.00 48.31 116 SER A N 1
ATOM 861 C CA . SER A 1 116 ? -13.013 -49.211 -27.876 1.00 48.31 116 SER A CA 1
ATOM 862 C C . SER A 1 116 ? -13.784 -49.668 -26.636 1.00 48.31 116 SER A C 1
ATOM 864 O O . SER A 1 116 ? -13.295 -50.460 -25.835 1.00 48.31 116 SER A O 1
ATOM 866 N N . SER A 1 117 ? -15.019 -49.186 -26.486 1.00 36.59 117 SER A N 1
ATOM 867 C CA . SER A 1 117 ? -16.043 -49.883 -25.698 1.00 36.59 117 SER A CA 1
ATOM 868 C C . SER A 1 117 ? -17.450 -49.571 -26.240 1.00 36.59 117 SER A C 1
ATOM 870 O O . SER A 1 117 ? -17.772 -48.398 -26.434 1.00 36.59 117 SER A O 1
ATOM 872 N N . PRO A 1 118 ? -18.293 -50.587 -26.521 1.00 44.75 118 PRO A N 1
ATOM 873 C CA . PRO A 1 118 ? -19.540 -50.448 -27.273 1.00 44.75 118 PRO A CA 1
ATOM 874 C C . PRO A 1 118 ? -20.760 -50.197 -26.371 1.00 44.75 118 PRO A C 1
ATOM 876 O O . PRO A 1 118 ? -21.779 -50.870 -26.508 1.00 44.75 118 PRO A O 1
ATOM 879 N N . TYR A 1 119 ? -20.686 -49.236 -25.448 1.00 40.75 119 TYR A N 1
ATOM 880 C CA . TYR A 1 119 ? -21.823 -48.920 -24.579 1.00 40.75 119 TYR A CA 1
ATOM 881 C C . TYR A 1 119 ? -22.035 -47.413 -24.409 1.00 40.75 119 TYR A C 1
ATOM 883 O O . TYR A 1 119 ? -21.279 -46.740 -23.720 1.00 40.75 119 TYR A O 1
ATOM 891 N N . GLY A 1 120 ? -23.144 -46.931 -24.977 1.00 35.94 120 GLY A N 1
ATOM 892 C CA . GLY A 1 120 ? -23.987 -45.924 -24.329 1.00 35.94 120 GLY A CA 1
ATOM 893 C C . GLY A 1 120 ? -23.756 -44.463 -24.708 1.00 35.94 120 GLY A C 1
ATOM 894 O O . GLY A 1 120 ? -23.014 -43.745 -24.051 1.00 35.94 120 GLY A O 1
ATOM 895 N N . ALA A 1 121 ? -24.516 -43.996 -25.699 1.00 42.53 121 ALA A N 1
ATOM 896 C CA . ALA A 1 121 ? -24.932 -42.600 -25.822 1.00 42.53 121 ALA A CA 1
ATOM 897 C C . ALA A 1 121 ? -25.676 -42.119 -24.559 1.00 42.53 121 ALA A C 1
ATOM 899 O O . ALA A 1 121 ? -26.353 -42.946 -23.964 1.00 42.53 121 ALA A O 1
ATOM 900 N N . VAL A 1 122 ? -25.628 -40.814 -24.232 1.00 41.28 122 VAL A N 1
ATOM 901 C CA . VAL A 1 122 ? -26.753 -39.964 -23.749 1.00 41.28 122 VAL A CA 1
ATOM 902 C C . VAL A 1 122 ? -26.297 -38.485 -23.655 1.00 41.28 122 VAL A C 1
ATOM 904 O O . VAL A 1 122 ? -25.402 -38.174 -22.883 1.00 41.28 122 VAL A O 1
ATOM 907 N N . LEU A 1 123 ? -26.930 -37.630 -24.484 1.00 39.00 123 LEU A N 1
ATOM 908 C CA . LEU A 1 123 ? -27.525 -36.277 -24.280 1.00 39.00 123 LEU A CA 1
ATOM 909 C C . LEU A 1 123 ? -26.817 -35.255 -23.341 1.00 39.00 123 LEU A C 1
ATOM 911 O O . LEU A 1 123 ? -26.342 -35.605 -22.274 1.00 39.00 123 LEU A O 1
ATOM 915 N N . TYR A 1 124 ? -26.769 -33.944 -23.616 1.00 33.91 124 TYR A N 1
ATOM 916 C CA . TYR A 1 124 ? -27.869 -33.041 -23.990 1.00 33.91 124 TYR A CA 1
ATOM 917 C C . TYR A 1 124 ? -27.411 -31.834 -24.840 1.00 33.91 124 TYR A C 1
ATOM 919 O O . TYR A 1 124 ? -26.235 -31.491 -24.880 1.00 33.91 124 TYR A O 1
ATOM 927 N N . LYS A 1 125 ? -28.424 -31.271 -25.510 1.00 38.38 125 LYS A N 1
ATOM 928 C CA . LYS A 1 125 ? -28.500 -30.194 -26.514 1.00 38.38 125 LYS A CA 1
ATOM 929 C C . LYS A 1 125 ? -27.639 -28.951 -26.288 1.00 38.38 125 LYS A C 1
ATOM 931 O O . LYS A 1 125 ? -27.624 -28.457 -25.142 1.00 38.38 125 LYS A O 1
#

Radius of gyration: 26.42 Å; chains: 1; bounding box: 63×61×55 Å